Protein AF-A0A7C6X2U8-F1 (afdb_monomer_lite)

Secondary structure (DSSP, 8-state):
-PPPEEEEEEE---HHHHHHHHHHHHHHHHS-SSEEEEEEE---TTTSS-HHHHHHHHHTT---SEE---HHHHHHHHHTT-SPPGGGT-SS-HHHHHHHH-S-TTHHHHHHHHHHS----S---TTHHHHHHHHHHHHHHHHTTSS-HHHHHHHHHTT--

Radius of gyration: 19.79 Å; chains: 1; bounding box: 42×37×52 Å

Structure (mmCIF, N/CA/C/O backbone):
data_AF-A0A7C6X2U8-F1
#
_entry.id   AF-A0A7C6X2U8-F1
#
loop_
_atom_site.group_PDB
_atom_site.id
_atom_site.type_symbol
_atom_site.label_atom_id
_atom_site.label_alt_id
_atom_site.label_comp_id
_atom_site.label_asym_id
_atom_site.label_entity_id
_atom_site.label_seq_id
_atom_site.pdbx_PDB_ins_code
_atom_site.Cartn_x
_atom_site.Cartn_y
_atom_site.Cartn_z
_atom_site.occupancy
_atom_site.B_iso_or_equiv
_atom_site.auth_seq_id
_atom_site.auth_comp_id
_atom_site.auth_asym_id
_atom_site.auth_atom_id
_atom_site.pdbx_PDB_model_num
ATOM 1 N N . MET A 1 1 ? -21.538 11.804 20.986 1.00 53.94 1 MET A N 1
ATOM 2 C CA . MET A 1 1 ? -20.935 11.379 19.705 1.00 53.94 1 MET A CA 1
ATOM 3 C C . MET A 1 1 ? -19.602 10.723 20.036 1.00 53.94 1 MET A C 1
ATOM 5 O O . MET A 1 1 ? -18.800 11.376 20.690 1.00 53.94 1 MET A O 1
ATOM 9 N N . MET A 1 2 ? -19.402 9.434 19.739 1.00 64.50 2 MET A N 1
ATOM 10 C CA . MET A 1 2 ? -18.097 8.790 19.970 1.00 64.50 2 MET A CA 1
ATOM 11 C C . MET A 1 2 ? -17.115 9.215 18.873 1.00 64.50 2 MET A C 1
ATOM 13 O O . MET A 1 2 ? -17.522 9.374 17.725 1.00 64.50 2 MET A O 1
ATOM 17 N N . ALA A 1 3 ? -15.845 9.418 19.225 1.00 81.06 3 ALA A N 1
ATOM 18 C CA . ALA A 1 3 ? -14.799 9.727 18.254 1.00 81.06 3 ALA A CA 1
ATOM 19 C C . ALA A 1 3 ? -14.592 8.546 17.285 1.00 81.06 3 ALA A C 1
ATOM 21 O O . ALA A 1 3 ? -14.614 7.385 17.708 1.00 81.06 3 ALA A O 1
ATOM 22 N N . ARG A 1 4 ? -14.397 8.842 15.992 1.00 87.94 4 ARG A N 1
ATOM 23 C CA . ARG A 1 4 ? -14.077 7.832 14.969 1.00 87.94 4 ARG A CA 1
ATOM 24 C C . ARG A 1 4 ? -12.712 7.205 15.272 1.00 87.94 4 ARG A C 1
ATOM 26 O O . ARG A 1 4 ? -11.797 7.903 15.701 1.00 87.94 4 ARG A O 1
ATOM 33 N N . ARG A 1 5 ? -12.558 5.898 15.035 1.00 91.81 5 ARG A N 1
ATOM 34 C CA . ARG A 1 5 ? -11.252 5.223 15.139 1.00 91.81 5 ARG A CA 1
ATOM 35 C C . ARG A 1 5 ? -10.436 5.487 13.879 1.00 91.81 5 ARG A C 1
ATOM 37 O O . ARG A 1 5 ? -10.914 5.196 12.786 1.00 91.81 5 ARG A O 1
ATOM 44 N N . VAL A 1 6 ? -9.231 6.020 14.038 1.00 95.00 6 VAL A N 1
ATOM 45 C CA . VAL A 1 6 ? -8.336 6.312 12.912 1.00 95.00 6 VAL A CA 1
ATOM 46 C C . VAL A 1 6 ? -7.686 5.023 12.410 1.00 95.00 6 VAL A C 1
ATOM 48 O O . VAL A 1 6 ? -7.305 4.175 13.214 1.00 95.00 6 VAL A O 1
ATOM 51 N N . VAL A 1 7 ? -7.590 4.882 11.089 1.00 93.00 7 VAL A N 1
ATOM 52 C CA . VAL A 1 7 ? -6.882 3.808 10.385 1.00 93.00 7 VAL A CA 1
ATOM 53 C C . VAL A 1 7 ? -5.903 4.462 9.416 1.00 93.00 7 VAL A C 1
ATOM 55 O O . VAL A 1 7 ? -6.326 5.134 8.476 1.00 93.00 7 VAL A O 1
ATOM 58 N N . ARG A 1 8 ? -4.601 4.272 9.631 1.00 96.75 8 ARG A N 1
ATOM 59 C CA . ARG A 1 8 ? -3.548 4.783 8.748 1.00 96.75 8 ARG A CA 1
ATOM 60 C C . ARG A 1 8 ? -3.334 3.819 7.594 1.00 96.75 8 ARG A C 1
ATOM 62 O O . ARG A 1 8 ? -2.943 2.670 7.804 1.00 96.75 8 ARG A O 1
ATOM 69 N N . TYR A 1 9 ? -3.577 4.302 6.383 1.00 95.00 9 TYR A N 1
ATOM 70 C CA . TYR A 1 9 ? -3.428 3.539 5.154 1.00 95.00 9 TYR A CA 1
ATOM 71 C C . TYR A 1 9 ? -2.286 4.096 4.304 1.00 95.00 9 TYR A C 1
ATOM 73 O O . TYR A 1 9 ? -2.341 5.237 3.855 1.00 95.00 9 TYR A O 1
ATOM 81 N N . TRP A 1 10 ? -1.256 3.289 4.069 1.00 95.56 10 TRP A N 1
ATOM 82 C CA . TRP A 1 10 ? -0.148 3.619 3.177 1.00 95.56 10 TRP A CA 1
ATOM 83 C C . TRP A 1 10 ? -0.392 3.048 1.783 1.00 95.56 10 TRP A C 1
ATOM 85 O O . TRP A 1 10 ? -0.455 1.836 1.600 1.00 95.56 10 TRP A O 1
ATOM 95 N N . GLU A 1 11 ? -0.523 3.932 0.800 1.00 91.88 11 GLU A N 1
ATOM 96 C CA . GLU A 1 11 ? -0.828 3.615 -0.594 1.00 91.88 11 GLU A CA 1
ATOM 97 C C . GLU A 1 11 ? 0.394 3.872 -1.485 1.00 91.88 11 GLU A C 1
ATOM 99 O O . GLU A 1 11 ? 1.021 4.926 -1.400 1.00 91.88 11 GLU A O 1
ATOM 104 N N . LYS A 1 12 ? 0.721 2.926 -2.369 1.00 87.88 12 LYS A N 1
ATOM 105 C CA . LYS A 1 12 ? 1.823 3.052 -3.330 1.00 87.88 12 LYS A CA 1
ATOM 106 C C . LYS A 1 12 ? 1.483 3.967 -4.508 1.00 87.88 12 LYS A C 1
ATOM 108 O O . LYS A 1 12 ? 2.360 4.628 -5.060 1.00 87.88 12 LYS A O 1
ATOM 113 N N . TRP A 1 13 ? 0.209 4.025 -4.896 1.00 81.81 13 TRP A N 1
ATOM 114 C CA . TRP A 1 13 ? -0.223 4.751 -6.083 1.00 81.81 13 TRP A CA 1
ATOM 115 C C . TRP A 1 13 ? -0.257 6.274 -5.882 1.00 81.81 13 TRP A C 1
ATOM 117 O O . TRP A 1 13 ? -0.998 6.812 -5.054 1.00 81.81 13 TRP A O 1
ATOM 127 N N . GLY A 1 14 ? 0.506 6.983 -6.716 1.00 83.56 14 GLY A N 1
ATOM 128 C CA . GLY A 1 14 ? 0.432 8.434 -6.899 1.00 83.56 14 GLY A CA 1
ATOM 129 C C . GLY A 1 14 ? -0.446 8.840 -8.088 1.00 83.56 14 GLY A C 1
ATOM 130 O O . GLY A 1 14 ? -1.209 8.042 -8.621 1.00 83.56 14 GLY A O 1
ATOM 131 N N . GLY A 1 15 ? -0.350 10.098 -8.527 1.00 82.50 15 GLY A N 1
ATOM 132 C CA . GLY A 1 15 ? -0.925 10.516 -9.813 1.00 82.50 15 GLY A CA 1
ATOM 133 C C . GLY A 1 15 ? -2.446 10.334 -9.937 1.00 82.50 15 GLY A C 1
ATOM 134 O O . GLY A 1 15 ? -3.211 10.805 -9.088 1.00 82.50 15 GLY A O 1
ATOM 135 N N . GLN A 1 16 ? -2.891 9.731 -11.043 1.00 79.94 16 GLN A N 1
ATOM 136 C CA . GLN A 1 16 ? -4.310 9.511 -11.344 1.00 79.94 16 GLN A CA 1
ATOM 137 C C . GLN A 1 16 ? -4.899 8.383 -10.496 1.00 79.94 16 GLN A C 1
ATOM 139 O O . GLN A 1 16 ? -5.988 8.534 -9.943 1.00 79.94 16 GLN A O 1
ATOM 144 N N . GLU A 1 17 ? -4.150 7.304 -10.335 1.00 81.81 17 GLU A N 1
ATOM 145 C CA . GLU A 1 17 ? -4.484 6.124 -9.548 1.00 81.81 17 GLU A CA 1
ATOM 146 C C . GLU A 1 17 ? -4.635 6.506 -8.072 1.00 81.81 17 GLU A C 1
ATOM 148 O O . GLU A 1 17 ? -5.652 6.214 -7.447 1.00 81.81 17 GLU A O 1
ATOM 153 N N . GLY A 1 18 ? -3.704 7.300 -7.539 1.00 86.75 18 GLY A N 1
ATOM 154 C CA . GLY A 1 18 ? -3.790 7.843 -6.185 1.00 86.75 18 GLY A CA 1
ATOM 155 C C . GLY A 1 18 ? -4.999 8.764 -5.975 1.00 86.75 18 GLY A C 1
ATOM 156 O O . GLY A 1 18 ? -5.567 8.801 -4.883 1.00 86.75 18 GLY A O 1
ATOM 157 N N . ARG A 1 19 ? -5.451 9.500 -7.007 1.00 86.94 19 ARG A N 1
ATOM 158 C CA . ARG A 1 19 ? -6.718 10.259 -6.933 1.00 86.94 19 ARG A CA 1
ATOM 159 C C . ARG A 1 19 ? -7.928 9.328 -6.885 1.00 86.94 19 ARG A C 1
ATOM 161 O O . ARG A 1 19 ? -8.838 9.594 -6.104 1.00 86.94 19 ARG A O 1
ATOM 168 N N . ALA A 1 20 ? -7.930 8.255 -7.674 1.00 88.56 20 ALA A N 1
ATOM 169 C CA . ALA A 1 20 ? -8.991 7.253 -7.634 1.00 88.56 20 ALA A CA 1
ATOM 170 C C . ALA A 1 20 ? -9.064 6.572 -6.255 1.00 88.56 20 ALA A C 1
ATOM 172 O O . ALA A 1 20 ? -10.144 6.498 -5.668 1.00 88.56 20 ALA A O 1
ATOM 173 N N . MET A 1 21 ? -7.917 6.188 -5.685 1.00 89.94 21 MET A N 1
ATOM 174 C CA . MET A 1 21 ? -7.838 5.609 -4.340 1.00 89.94 21 MET A CA 1
ATOM 175 C C . MET A 1 21 ? -8.339 6.567 -3.256 1.00 89.94 21 MET A C 1
ATOM 177 O O . MET A 1 21 ? -9.125 6.162 -2.400 1.00 89.94 21 MET A O 1
ATOM 181 N N . ARG A 1 22 ? -7.997 7.862 -3.329 1.00 93.31 22 ARG A N 1
ATOM 182 C CA . ARG A 1 22 ? -8.581 8.874 -2.427 1.00 93.31 22 ARG A CA 1
ATOM 183 C C . ARG A 1 22 ? -10.101 8.966 -2.547 1.00 93.31 22 ARG A C 1
ATOM 185 O O . ARG A 1 22 ? -10.768 9.134 -1.532 1.00 93.31 22 ARG A O 1
ATOM 192 N N . GLY A 1 23 ? -10.650 8.829 -3.754 1.00 87.75 23 GLY A N 1
ATOM 193 C CA . GLY A 1 23 ? -12.098 8.774 -3.967 1.00 87.75 23 GLY A CA 1
ATOM 194 C C . GLY A 1 23 ? -12.751 7.597 -3.235 1.00 87.75 23 GLY A C 1
ATOM 195 O O . GLY A 1 23 ? -13.761 7.779 -2.558 1.00 87.75 23 GLY A O 1
ATOM 196 N N . ILE A 1 24 ? -12.134 6.413 -3.296 1.00 90.75 24 ILE A N 1
ATOM 197 C CA . ILE A 1 24 ? -12.590 5.216 -2.568 1.00 90.75 24 ILE A CA 1
ATOM 198 C C . ILE A 1 24 ? -12.535 5.446 -1.051 1.00 90.75 24 ILE A C 1
ATOM 200 O O . ILE A 1 24 ? -13.502 5.154 -0.347 1.00 90.75 24 ILE A O 1
ATOM 204 N N . VAL A 1 25 ? -11.432 6.010 -0.550 1.00 91.94 25 VAL A N 1
ATOM 205 C CA . VAL A 1 25 ? -11.261 6.339 0.875 1.00 91.94 25 VAL A CA 1
ATOM 206 C C . VAL A 1 25 ? -12.316 7.344 1.348 1.00 91.94 25 VAL A C 1
ATOM 208 O O . VAL A 1 25 ? -12.909 7.140 2.408 1.00 91.94 25 VAL A O 1
ATOM 211 N N . SER A 1 26 ? -12.607 8.385 0.558 1.00 89.88 26 SER A N 1
ATOM 212 C CA . SER A 1 26 ? -13.660 9.363 0.877 1.00 89.88 26 SER A CA 1
ATOM 213 C C . SER A 1 26 ? -15.025 8.689 0.971 1.00 89.88 26 SER A C 1
ATOM 215 O O . SER A 1 26 ? -15.697 8.809 1.992 1.00 89.88 26 SER A O 1
ATOM 217 N N . ALA A 1 27 ? -15.390 7.887 -0.034 1.00 83.50 27 ALA A N 1
ATOM 218 C CA . ALA A 1 27 ? -16.663 7.172 -0.050 1.00 83.50 27 ALA A CA 1
ATOM 219 C C . ALA A 1 27 ? -16.814 6.227 1.157 1.00 83.50 27 ALA A C 1
ATOM 221 O O . ALA A 1 27 ? -17.875 6.174 1.779 1.00 83.50 27 ALA A O 1
ATOM 222 N N . PHE A 1 28 ? -15.748 5.518 1.548 1.00 87.31 28 PHE A N 1
ATOM 223 C CA . PHE A 1 28 ? -15.756 4.689 2.756 1.00 87.31 28 PHE A CA 1
ATOM 224 C C . PHE A 1 28 ? -15.951 5.529 4.028 1.00 87.31 28 PHE A C 1
ATOM 226 O O . PHE A 1 28 ? -16.780 5.187 4.874 1.00 87.31 28 PHE A O 1
ATOM 233 N N . ASN A 1 29 ? -15.224 6.639 4.163 1.00 89.38 29 ASN A N 1
ATOM 234 C CA . ASN A 1 29 ? -15.321 7.545 5.311 1.00 89.38 29 ASN A CA 1
ATOM 235 C C . ASN A 1 29 ? -16.687 8.242 5.422 1.00 89.38 29 ASN A C 1
ATOM 237 O O . ASN A 1 29 ? -17.105 8.576 6.530 1.00 89.38 29 ASN A O 1
ATOM 241 N N . GLU A 1 30 ? -17.368 8.472 4.300 1.00 87.75 30 GLU A N 1
ATOM 242 C CA . GLU A 1 30 ? -18.716 9.049 4.232 1.00 87.75 30 GLU A CA 1
ATOM 243 C C . GLU A 1 30 ? -19.813 8.006 4.489 1.00 87.75 30 GLU A C 1
ATOM 245 O O . GLU A 1 30 ? -20.865 8.336 5.030 1.00 87.75 30 GLU A O 1
ATOM 250 N N . SER A 1 31 ? -19.570 6.735 4.155 1.00 85.00 31 SER A N 1
ATOM 251 C CA . SER A 1 31 ? -20.565 5.663 4.302 1.00 85.00 31 SER A CA 1
ATOM 252 C C . SER A 1 31 ? -20.862 5.251 5.752 1.00 85.00 31 SER A C 1
ATOM 254 O O . SER A 1 31 ? -21.805 4.494 5.993 1.00 85.00 31 SER A O 1
ATOM 256 N N . GLN A 1 32 ? -20.046 5.688 6.719 1.00 87.81 32 GLN A N 1
ATOM 257 C CA . GLN A 1 32 ? -20.120 5.244 8.113 1.00 87.81 32 GLN A CA 1
ATOM 258 C C . GLN A 1 32 ? -19.451 6.222 9.101 1.00 87.81 32 GLN A C 1
ATOM 260 O O . GLN A 1 32 ? -18.634 7.053 8.723 1.00 87.81 32 GLN A O 1
ATOM 265 N N . ASP A 1 33 ? -19.749 6.065 10.398 1.00 86.81 33 ASP A N 1
ATOM 266 C CA . ASP A 1 33 ? -19.256 6.932 11.490 1.00 86.81 33 ASP A CA 1
ATOM 267 C C . ASP A 1 33 ? -18.365 6.217 12.526 1.00 86.81 33 ASP A C 1
ATOM 269 O O . ASP A 1 33 ? -18.148 6.701 13.637 1.00 86.81 33 ASP A O 1
ATOM 273 N N . ARG A 1 34 ? -17.861 5.026 12.207 1.00 85.69 34 ARG A N 1
ATOM 274 C CA . ARG A 1 34 ? -17.045 4.189 13.103 1.00 85.69 34 ARG A CA 1
ATOM 275 C C . ARG A 1 34 ? -15.544 4.385 12.905 1.00 85.69 34 ARG A C 1
ATOM 277 O O . ARG A 1 34 ? -14.799 4.352 13.885 1.00 85.69 34 ARG A O 1
ATOM 284 N N . PHE A 1 35 ? -15.113 4.563 11.663 1.00 88.44 35 PHE A N 1
ATOM 285 C CA . PHE A 1 35 ? -13.718 4.618 11.248 1.00 88.44 35 PHE A CA 1
ATOM 286 C C . PHE A 1 35 ? -13.436 5.879 10.431 1.00 88.44 35 PHE A C 1
ATOM 288 O O . PHE A 1 35 ? -14.307 6.382 9.720 1.00 88.44 35 PHE A O 1
ATOM 295 N N . LEU A 1 36 ? -12.208 6.374 10.537 1.00 93.44 36 LEU A N 1
ATOM 296 C CA . LEU A 1 36 ? -11.647 7.410 9.683 1.00 93.44 36 LEU A CA 1
ATOM 297 C C . LEU A 1 36 ? -10.362 6.858 9.071 1.00 93.44 36 LEU A C 1
ATOM 299 O O . LEU A 1 36 ? -9.388 6.637 9.782 1.00 93.44 36 LEU A O 1
ATOM 303 N N . VAL A 1 37 ? -10.373 6.609 7.768 1.00 94.25 37 VAL A N 1
ATOM 304 C CA . VAL A 1 37 ? -9.190 6.171 7.031 1.00 94.25 37 VAL A CA 1
ATOM 305 C C . VAL A 1 37 ? -8.402 7.398 6.596 1.00 94.25 37 VAL A C 1
ATOM 307 O O . VAL A 1 37 ? -8.908 8.224 5.832 1.00 94.25 37 VAL A O 1
ATOM 310 N N . GLU A 1 38 ? -7.169 7.496 7.075 1.00 96.94 38 GLU A N 1
ATOM 311 C CA . GLU A 1 38 ? -6.193 8.506 6.681 1.00 96.94 38 GLU A CA 1
ATOM 312 C C . GLU A 1 38 ? -5.211 7.866 5.704 1.00 96.94 38 GLU A C 1
ATOM 314 O O . GLU A 1 38 ? -4.388 7.030 6.082 1.00 96.94 38 GLU A O 1
ATOM 319 N N . MET A 1 39 ? -5.346 8.223 4.427 1.00 94.88 39 MET A N 1
ATOM 320 C CA . MET A 1 39 ? -4.496 7.698 3.366 1.00 94.88 39 MET A CA 1
ATOM 321 C C . MET A 1 39 ? -3.263 8.579 3.175 1.00 94.88 39 MET A C 1
ATOM 323 O O . MET A 1 39 ? -3.382 9.782 2.945 1.00 94.88 39 MET A O 1
ATOM 327 N N . GLU A 1 40 ? -2.092 7.957 3.174 1.00 94.50 40 GLU A N 1
ATOM 328 C CA . GLU A 1 40 ? -0.816 8.571 2.839 1.00 94.50 40 GLU A CA 1
ATOM 329 C C . GLU A 1 40 ? -0.217 7.880 1.612 1.00 94.50 40 GLU A C 1
ATOM 331 O O . GLU A 1 40 ? -0.232 6.654 1.516 1.00 94.50 40 GLU A O 1
ATOM 336 N N . GLN A 1 41 ? 0.334 8.656 0.678 1.00 92.12 41 GLN A N 1
ATOM 337 C CA . GLN A 1 41 ? 1.137 8.078 -0.394 1.00 92.12 41 GLN A CA 1
ATOM 338 C C . GLN A 1 41 ? 2.513 7.678 0.164 1.00 92.12 41 GLN A C 1
ATOM 340 O O . GLN A 1 41 ? 3.274 8.527 0.624 1.00 92.12 41 GLN A O 1
ATOM 345 N N . ALA A 1 42 ? 2.834 6.391 0.105 1.00 90.31 42 ALA A N 1
ATOM 346 C CA . ALA A 1 42 ? 4.040 5.788 0.662 1.00 90.31 42 ALA A CA 1
ATOM 347 C C . ALA A 1 42 ? 4.810 5.006 -0.411 1.00 90.31 42 ALA A C 1
ATOM 349 O O . ALA A 1 42 ? 5.134 3.833 -0.244 1.00 90.31 42 ALA A O 1
ATOM 350 N N . GLY A 1 43 ? 5.069 5.658 -1.540 1.00 84.00 43 GLY A N 1
ATOM 351 C CA . GLY A 1 43 ? 5.842 5.094 -2.634 1.00 84.00 43 GLY A CA 1
ATOM 352 C C . GLY A 1 43 ? 5.568 5.781 -3.964 1.00 84.00 43 GLY A C 1
ATOM 353 O O . GLY A 1 43 ? 4.820 6.761 -4.069 1.00 84.00 43 GLY A O 1
ATOM 354 N N . ASP A 1 44 ? 6.201 5.224 -4.979 1.00 73.00 44 ASP A N 1
ATOM 355 C CA . ASP A 1 44 ? 6.011 5.502 -6.393 1.00 73.00 44 ASP A CA 1
ATOM 356 C C . ASP A 1 44 ? 6.145 4.196 -7.184 1.00 73.00 44 ASP A C 1
ATOM 358 O O . ASP A 1 44 ? 6.297 3.125 -6.606 1.00 73.00 44 ASP A O 1
ATOM 362 N N . TRP A 1 45 ? 6.103 4.255 -8.510 1.00 63.25 45 TRP A N 1
ATOM 363 C CA . TRP A 1 45 ? 6.287 3.075 -9.361 1.00 63.25 45 TRP A CA 1
ATOM 364 C C . TRP A 1 45 ? 7.602 2.312 -9.109 1.00 63.25 45 TRP A C 1
ATOM 366 O O . TRP A 1 45 ? 7.644 1.093 -9.234 1.00 63.25 45 TRP A O 1
ATOM 376 N N . SER A 1 46 ? 8.684 3.015 -8.772 1.00 62.53 46 SER A N 1
ATOM 377 C CA . SER A 1 46 ? 10.007 2.403 -8.614 1.00 62.53 46 SER A CA 1
ATOM 378 C C . SER A 1 46 ? 10.181 1.696 -7.268 1.00 62.53 46 SER A C 1
ATOM 380 O O . SER A 1 46 ? 10.937 0.731 -7.174 1.00 62.53 46 SER A O 1
ATOM 382 N N . SER A 1 47 ? 9.463 2.165 -6.245 1.00 66.56 47 SER A N 1
ATOM 383 C CA . SER A 1 47 ? 9.543 1.680 -4.863 1.00 66.56 47 SER A CA 1
ATOM 384 C C . SER A 1 47 ? 8.373 0.774 -4.467 1.00 66.56 47 SER A C 1
ATOM 386 O O . SER A 1 47 ? 8.589 -0.181 -3.738 1.00 66.56 47 SER A O 1
ATOM 388 N N . SER A 1 48 ? 7.170 1.087 -4.956 1.00 74.44 48 SER A N 1
ATOM 389 C CA . SER A 1 48 ? 5.842 0.494 -4.724 1.00 74.44 48 SER A CA 1
ATOM 390 C C . SER A 1 48 ? 5.733 -0.686 -3.748 1.00 74.44 48 SER A C 1
ATOM 392 O O . SER A 1 48 ? 5.906 -1.831 -4.159 1.00 74.44 48 SER A O 1
ATOM 394 N N . PRO A 1 49 ? 5.285 -0.441 -2.497 1.00 81.44 49 PRO A N 1
ATOM 395 C CA . PRO A 1 49 ? 5.468 0.785 -1.716 1.00 81.44 49 PRO A CA 1
ATOM 396 C C . PRO A 1 49 ? 6.911 0.879 -1.200 1.00 81.44 49 PRO A C 1
ATOM 398 O O . PRO A 1 49 ? 7.633 -0.108 -1.203 1.00 81.44 49 PRO A O 1
ATOM 401 N N . ASP A 1 50 ? 7.322 2.042 -0.690 1.00 89.19 50 ASP A N 1
ATOM 402 C CA . ASP A 1 50 ? 8.649 2.260 -0.092 1.00 89.19 50 ASP A CA 1
ATOM 403 C C . ASP A 1 50 ? 8.907 1.296 1.089 1.00 89.19 50 ASP A C 1
ATOM 405 O O . ASP A 1 50 ? 8.581 1.572 2.249 1.00 89.19 50 ASP A O 1
ATOM 409 N N . LEU A 1 51 ? 9.471 0.123 0.773 1.00 88.94 51 LEU A N 1
ATOM 410 C CA . LEU A 1 51 ? 9.755 -0.944 1.730 1.00 88.94 51 LEU A CA 1
ATOM 411 C C . LEU A 1 51 ? 10.771 -0.516 2.794 1.00 88.94 51 LEU A C 1
ATOM 413 O O . LEU A 1 51 ? 10.505 -0.777 3.969 1.00 88.94 51 LEU A O 1
ATOM 417 N N . PRO A 1 52 ? 11.889 0.169 2.464 1.00 90.25 52 PRO A N 1
ATOM 418 C CA . PRO A 1 52 ? 12.785 0.712 3.482 1.00 90.25 52 PRO A CA 1
ATOM 419 C C . PRO A 1 52 ? 12.056 1.592 4.501 1.00 90.25 52 PRO A C 1
ATOM 421 O O . PRO A 1 52 ? 12.256 1.439 5.710 1.00 90.25 52 PRO A O 1
ATOM 424 N N . ARG A 1 53 ? 11.161 2.471 4.035 1.00 92.06 53 ARG A N 1
ATOM 425 C CA . ARG A 1 53 ? 10.345 3.313 4.913 1.00 92.06 53 ARG A CA 1
ATOM 426 C C . ARG A 1 53 ? 9.394 2.486 5.780 1.00 92.06 53 ARG A C 1
ATOM 428 O O . ARG A 1 53 ? 9.283 2.756 6.978 1.00 92.06 53 ARG A O 1
ATOM 435 N N . PHE A 1 54 ? 8.721 1.489 5.207 1.00 92.44 54 PHE A N 1
ATOM 436 C CA . PHE A 1 54 ? 7.834 0.590 5.950 1.00 92.44 54 PHE A CA 1
ATOM 437 C C . PHE A 1 54 ? 8.578 -0.190 7.038 1.00 92.44 54 PHE A C 1
ATOM 439 O O . PHE A 1 54 ? 8.165 -0.163 8.196 1.00 92.44 54 PHE A O 1
ATOM 446 N N . LEU A 1 55 ? 9.705 -0.818 6.708 1.00 89.88 55 LEU A N 1
ATOM 447 C CA . LEU A 1 55 ? 10.498 -1.608 7.652 1.00 89.88 55 LEU A CA 1
ATOM 448 C C . LEU A 1 55 ? 11.085 -0.745 8.781 1.00 89.88 55 LEU A C 1
ATOM 450 O O . LEU A 1 55 ? 11.126 -1.176 9.939 1.00 89.88 55 LEU A O 1
ATOM 454 N N . ALA A 1 56 ? 11.475 0.498 8.487 1.00 90.62 56 ALA A N 1
ATOM 455 C CA . ALA A 1 56 ? 11.890 1.458 9.508 1.00 90.62 56 ALA A CA 1
ATOM 456 C C . ALA A 1 56 ? 10.727 1.846 10.443 1.00 90.62 56 ALA A C 1
ATOM 458 O O . ALA A 1 56 ? 10.894 1.901 11.667 1.00 90.62 56 ALA A O 1
ATOM 459 N N . ALA A 1 57 ? 9.531 2.074 9.892 1.00 90.50 57 ALA A N 1
ATOM 460 C CA . ALA A 1 57 ? 8.328 2.362 10.674 1.00 90.50 57 ALA A CA 1
ATOM 461 C C . ALA A 1 57 ? 7.916 1.166 11.552 1.00 90.50 57 ALA A C 1
ATOM 463 O O . ALA A 1 57 ? 7.614 1.343 12.732 1.00 90.50 57 ALA A O 1
ATOM 464 N N . GLN A 1 58 ? 7.994 -0.054 11.017 1.00 88.69 58 GLN A N 1
ATOM 465 C CA . GLN A 1 58 ? 7.774 -1.298 11.754 1.00 88.69 58 GLN A CA 1
ATOM 466 C C . GLN A 1 58 ? 8.756 -1.434 12.926 1.00 88.69 58 GLN A C 1
ATOM 468 O O . GLN A 1 58 ? 8.340 -1.643 14.065 1.00 88.69 58 GLN A O 1
ATOM 473 N N . SER A 1 59 ? 10.054 -1.245 12.670 1.00 87.00 59 SER A N 1
ATOM 474 C CA . SER A 1 59 ? 11.113 -1.390 13.682 1.00 87.00 59 SER A CA 1
ATOM 475 C C . SER A 1 59 ? 11.039 -0.335 14.788 1.00 87.00 59 SER A C 1
ATOM 477 O O . SER A 1 59 ? 11.420 -0.597 15.926 1.00 87.00 59 SER A O 1
ATOM 479 N N . SER A 1 60 ? 10.529 0.858 14.471 1.00 91.06 60 SER A N 1
ATOM 480 C CA . SER A 1 60 ? 10.305 1.936 15.443 1.00 91.06 60 SER A CA 1
ATOM 481 C C . SER A 1 60 ? 8.966 1.830 16.184 1.00 91.06 60 SER A C 1
ATOM 483 O O . SER A 1 60 ? 8.660 2.683 17.016 1.00 91.06 60 SER A O 1
ATOM 485 N N . GLY A 1 61 ? 8.170 0.788 15.912 1.00 89.25 61 GLY A N 1
ATOM 486 C CA . GLY A 1 61 ? 6.877 0.565 16.560 1.00 89.25 61 GLY A CA 1
ATOM 487 C C . GLY A 1 61 ? 5.773 1.515 16.092 1.00 89.25 61 GLY A C 1
ATOM 488 O O . GLY A 1 61 ? 4.774 1.674 16.791 1.00 89.25 61 GLY A O 1
ATOM 489 N N . ASN A 1 62 ? 5.934 2.146 14.925 1.00 92.25 62 ASN A N 1
ATOM 490 C CA . ASN A 1 62 ? 4.952 3.056 14.337 1.00 92.25 62 ASN A CA 1
ATOM 491 C C . ASN A 1 62 ? 4.582 2.724 12.865 1.00 92.25 62 ASN A C 1
ATOM 493 O O . ASN A 1 62 ? 4.515 3.644 12.042 1.00 92.25 62 ASN A O 1
ATOM 497 N N . PRO A 1 63 ? 4.330 1.451 12.491 1.00 92.88 63 PRO A N 1
ATOM 498 C CA . PRO A 1 63 ? 3.922 1.085 11.127 1.00 92.88 63 PRO A CA 1
ATOM 499 C C . PRO A 1 63 ? 2.510 1.590 10.796 1.00 92.88 63 PRO A C 1
ATOM 501 O O . PRO A 1 63 ? 1.751 1.853 11.728 1.00 92.88 63 PRO A O 1
ATOM 504 N N . PRO A 1 64 ? 2.111 1.704 9.515 1.00 94.69 64 PRO A N 1
ATOM 505 C CA . PRO A 1 64 ? 0.707 1.922 9.158 1.00 94.69 64 PRO A CA 1
ATOM 506 C C . PRO A 1 64 ? -0.177 0.738 9.589 1.00 94.69 64 PRO A C 1
ATOM 508 O O . PRO A 1 64 ? 0.313 -0.369 9.799 1.00 94.69 64 PRO A O 1
ATOM 511 N N . ASP A 1 65 ? -1.491 0.957 9.679 1.00 93.25 65 ASP A N 1
ATOM 512 C CA . ASP A 1 65 ? -2.456 -0.112 9.975 1.00 93.25 65 ASP A CA 1
ATOM 513 C C . ASP A 1 65 ? -2.731 -0.983 8.736 1.00 93.25 65 ASP A C 1
ATOM 515 O O . ASP A 1 65 ? -2.986 -2.182 8.848 1.00 93.25 65 ASP A O 1
ATOM 519 N N . VAL A 1 66 ? -2.680 -0.375 7.546 1.00 91.94 66 VAL A N 1
ATOM 520 C CA . VAL A 1 66 ? -2.847 -1.034 6.244 1.00 91.94 66 VAL A CA 1
ATOM 521 C C . VAL A 1 66 ? -1.782 -0.511 5.281 1.00 91.94 66 VAL A C 1
ATOM 523 O O . VAL A 1 66 ? -1.522 0.691 5.244 1.00 91.94 66 VAL A O 1
ATOM 526 N N . ILE A 1 67 ? -1.192 -1.391 4.470 1.00 91.62 67 ILE A N 1
ATOM 527 C CA . ILE A 1 67 ? -0.207 -1.031 3.442 1.00 91.62 67 ILE A CA 1
ATOM 528 C C . ILE A 1 67 ? -0.547 -1.684 2.094 1.00 91.62 67 ILE A C 1
ATOM 530 O O . ILE A 1 67 ? -0.892 -2.863 2.029 1.00 91.62 67 ILE A O 1
ATOM 534 N N . GLY A 1 68 ? -0.463 -0.904 1.015 1.00 88.75 68 GLY A N 1
ATOM 535 C CA . GLY A 1 68 ? -0.693 -1.339 -0.362 1.00 88.75 68 GLY A CA 1
ATOM 536 C C . GLY A 1 68 ? 0.545 -1.986 -0.983 1.00 88.75 68 GLY A C 1
ATOM 537 O O . GLY A 1 68 ? 1.306 -1.318 -1.678 1.00 88.75 68 GLY A O 1
ATOM 538 N N . LEU A 1 69 ? 0.724 -3.290 -0.766 1.00 87.12 69 LEU A N 1
ATOM 539 C CA . LEU A 1 69 ? 1.860 -4.079 -1.268 1.00 87.12 69 LEU A CA 1
ATOM 540 C C . LEU A 1 69 ? 1.681 -4.553 -2.716 1.00 87.12 69 LEU A C 1
ATOM 542 O O . LEU A 1 69 ? 0.570 -4.565 -3.252 1.00 87.12 69 LEU A O 1
ATOM 546 N N . GLU A 1 70 ? 2.778 -4.941 -3.358 1.00 84.00 70 GLU A N 1
ATOM 547 C CA . GLU A 1 70 ? 2.781 -5.781 -4.558 1.00 84.00 70 GLU A CA 1
ATOM 548 C C . GLU A 1 70 ? 2.887 -7.267 -4.201 1.00 84.00 70 GLU A C 1
ATOM 550 O O . GLU A 1 70 ? 3.488 -7.635 -3.192 1.00 84.00 70 GLU A O 1
ATOM 555 N N . ASP A 1 71 ? 2.333 -8.131 -5.055 1.00 80.06 71 ASP A N 1
ATOM 556 C CA . ASP A 1 71 ? 2.216 -9.574 -4.806 1.00 80.06 71 ASP A CA 1
ATOM 557 C C . ASP A 1 71 ? 3.555 -10.229 -4.438 1.00 80.06 71 ASP A C 1
ATOM 559 O O . ASP A 1 71 ? 3.619 -11.057 -3.529 1.00 80.06 71 ASP A O 1
ATOM 563 N N . HIS A 1 72 ? 4.641 -9.824 -5.103 1.00 79.81 72 HIS A N 1
ATOM 564 C CA . HIS A 1 72 ? 5.972 -10.381 -4.873 1.00 79.81 72 HIS A CA 1
ATOM 565 C C . HIS A 1 72 ? 6.541 -10.031 -3.484 1.00 79.81 72 HIS A C 1
ATOM 567 O O . HIS A 1 72 ? 7.329 -10.795 -2.940 1.00 79.81 72 HIS A O 1
ATOM 573 N N . GLN A 1 73 ? 6.105 -8.923 -2.879 1.00 84.06 73 GLN A N 1
ATOM 574 C CA . GLN A 1 73 ? 6.574 -8.462 -1.566 1.00 84.06 73 GLN A CA 1
ATOM 575 C C . GLN A 1 73 ? 5.856 -9.168 -0.417 1.00 84.06 73 GLN A C 1
ATOM 577 O O . GLN A 1 73 ? 6.389 -9.277 0.687 1.00 84.06 73 GLN A O 1
ATOM 582 N N . VAL A 1 74 ? 4.633 -9.649 -0.661 1.00 85.12 74 VAL A N 1
ATOM 583 C CA . VAL A 1 74 ? 3.807 -10.293 0.367 1.00 85.12 74 VAL A CA 1
ATOM 584 C C . VAL A 1 74 ? 4.508 -11.522 0.940 1.00 85.12 74 VAL A C 1
ATOM 586 O O . VAL A 1 74 ? 4.449 -11.740 2.146 1.00 85.12 74 VAL A O 1
ATOM 589 N N . VAL A 1 75 ? 5.180 -12.313 0.098 1.00 80.38 75 VAL A N 1
ATOM 590 C CA . VAL A 1 75 ? 5.849 -13.553 0.521 1.00 80.38 75 VAL A CA 1
ATOM 591 C C . VAL A 1 75 ? 6.995 -13.261 1.488 1.00 80.38 75 VAL A C 1
ATOM 593 O O . VAL A 1 75 ? 7.025 -13.831 2.580 1.00 80.38 75 VAL A O 1
ATOM 596 N N . ASP A 1 76 ? 7.892 -12.348 1.116 1.00 81.62 76 ASP A N 1
ATOM 597 C CA . ASP A 1 76 ? 9.074 -12.019 1.916 1.00 81.62 76 ASP A CA 1
ATOM 598 C C . ASP A 1 76 ? 8.671 -11.377 3.253 1.00 81.62 76 ASP A C 1
ATOM 600 O O . ASP A 1 76 ? 9.073 -11.841 4.321 1.00 81.62 76 ASP A O 1
ATOM 604 N N . LEU A 1 77 ? 7.764 -10.396 3.224 1.00 84.31 77 LEU A N 1
ATOM 605 C CA . LEU A 1 77 ? 7.276 -9.722 4.432 1.00 84.31 77 LEU A CA 1
ATOM 606 C C . LEU A 1 77 ? 6.456 -10.653 5.346 1.00 84.31 77 LEU A C 1
ATOM 608 O O . LEU A 1 77 ? 6.477 -10.515 6.573 1.00 84.31 77 LEU A O 1
ATOM 612 N N . ALA A 1 78 ? 5.730 -11.623 4.782 1.00 80.25 78 ALA A N 1
ATOM 613 C CA . ALA A 1 78 ? 5.053 -12.643 5.577 1.00 80.25 78 ALA A CA 1
ATOM 614 C C . ALA A 1 78 ? 6.057 -13.574 6.271 1.00 80.25 78 ALA A C 1
ATOM 616 O O . ALA A 1 78 ? 5.865 -13.903 7.443 1.00 80.25 78 ALA A O 1
ATOM 617 N N . HIS A 1 79 ? 7.133 -13.969 5.581 1.00 73.75 79 HIS A N 1
ATOM 618 C CA . HIS A 1 79 ? 8.201 -14.783 6.165 1.00 73.75 79 HIS A CA 1
ATOM 619 C C . HIS A 1 79 ? 8.938 -14.038 7.291 1.00 73.75 79 HIS A C 1
ATOM 621 O O . HIS A 1 79 ? 9.275 -14.636 8.312 1.00 73.75 79 HIS A O 1
ATOM 627 N N . GLU A 1 80 ? 9.140 -12.727 7.147 1.00 79.88 80 GLU A N 1
ATOM 628 C CA . GLU A 1 80 ? 9.709 -11.863 8.192 1.00 79.88 80 GLU A CA 1
ATOM 629 C C . GLU A 1 80 ? 8.768 -11.638 9.390 1.00 79.88 80 GLU A C 1
ATOM 631 O O . GLU A 1 80 ? 9.181 -11.101 10.418 1.00 79.88 80 GLU A O 1
ATOM 636 N N . GLY A 1 81 ? 7.501 -12.055 9.292 1.00 81.19 81 GLY A N 1
ATOM 637 C CA . GLY A 1 81 ? 6.520 -11.914 10.368 1.00 81.19 81 GLY A CA 1
ATOM 638 C C . GLY A 1 81 ? 6.067 -10.472 10.607 1.00 81.19 81 GLY A C 1
ATOM 639 O O . GLY A 1 81 ? 5.523 -10.172 11.671 1.00 81.19 81 GLY A O 1
ATOM 640 N N . VAL A 1 82 ? 6.276 -9.577 9.636 1.00 84.62 82 VAL A N 1
ATOM 641 C CA . VAL A 1 82 ? 5.894 -8.157 9.735 1.00 84.62 82 VAL A CA 1
ATOM 642 C C . VAL A 1 82 ? 4.473 -7.882 9.236 1.00 84.62 82 VAL A C 1
ATOM 644 O O . VAL A 1 82 ? 3.954 -6.785 9.429 1.00 84.62 82 VAL A O 1
ATOM 647 N N . LEU A 1 83 ? 3.816 -8.883 8.639 1.00 83.50 83 LEU A N 1
ATOM 648 C CA . LEU A 1 83 ? 2.413 -8.825 8.230 1.00 83.50 83 LEU A CA 1
ATOM 649 C C . LEU A 1 83 ? 1.514 -9.588 9.201 1.00 83.50 83 LEU A C 1
ATOM 651 O O . LEU A 1 83 ? 1.851 -10.668 9.684 1.00 83.50 83 LEU A O 1
ATOM 655 N N . VAL A 1 84 ? 0.318 -9.049 9.432 1.00 81.62 84 VAL A N 1
ATOM 656 C CA . VAL A 1 84 ? -0.728 -9.732 10.194 1.00 81.62 84 VAL A CA 1
ATOM 657 C C . VAL A 1 84 ? -1.494 -10.681 9.260 1.00 81.62 84 VAL A C 1
ATOM 659 O O . VAL A 1 84 ? -2.129 -10.208 8.314 1.00 81.62 84 VAL A O 1
ATOM 662 N N . PRO A 1 85 ? -1.505 -12.006 9.510 1.00 75.56 85 PRO A N 1
ATOM 663 C CA . PRO A 1 85 ? -2.252 -12.944 8.679 1.00 75.56 85 PRO A CA 1
ATOM 664 C C . PRO A 1 85 ? -3.759 -12.679 8.761 1.00 75.56 85 PRO A C 1
ATOM 666 O O . PRO A 1 85 ? -4.366 -12.786 9.831 1.00 75.56 85 PRO A O 1
ATOM 669 N N . LEU A 1 86 ? -4.387 -12.360 7.627 1.00 69.50 86 LEU A N 1
ATOM 670 C CA . LEU A 1 86 ? -5.825 -12.074 7.590 1.00 69.50 86 LEU A CA 1
ATOM 671 C C . LEU A 1 86 ? -6.679 -13.308 7.897 1.00 69.50 86 LEU A C 1
ATOM 673 O O . LEU A 1 86 ? -7.737 -13.154 8.498 1.00 69.50 86 LEU A O 1
ATOM 677 N N . ASN A 1 87 ? -6.193 -14.522 7.603 1.00 66.88 87 ASN A N 1
ATOM 678 C CA . ASN A 1 87 ? -6.864 -15.790 7.935 1.00 66.88 87 ASN A CA 1
ATOM 679 C C . ASN A 1 87 ? -7.202 -15.936 9.430 1.00 66.88 87 ASN A C 1
ATOM 681 O O . ASN A 1 87 ? -8.149 -16.634 9.781 1.00 66.88 87 ASN A O 1
ATOM 685 N N . ARG A 1 88 ? -6.478 -15.234 10.309 1.00 52.78 88 ARG A N 1
ATOM 686 C CA . ARG A 1 88 ? -6.739 -15.187 11.752 1.00 52.78 88 ARG A CA 1
ATOM 687 C C . ARG A 1 88 ? -8.023 -14.427 12.108 1.00 52.78 88 ARG A C 1
ATOM 689 O O . ARG A 1 88 ? -8.598 -14.665 13.165 1.00 52.78 88 ARG A O 1
ATOM 696 N N . TYR A 1 89 ? -8.465 -13.530 11.229 1.00 50.59 89 TYR A N 1
ATOM 697 C CA . TYR A 1 89 ? -9.670 -12.703 11.371 1.00 50.59 89 TYR A CA 1
ATOM 698 C C . TYR A 1 89 ? -10.753 -13.075 10.351 1.00 50.59 89 TYR A C 1
ATOM 700 O O . TYR A 1 89 ? -11.930 -12.787 10.555 1.00 50.59 89 TYR A O 1
ATOM 708 N N . SER A 1 90 ? -10.358 -13.743 9.268 1.00 47.00 90 SER A N 1
ATOM 709 C CA . SER A 1 90 ? -11.211 -14.285 8.223 1.00 47.00 90 SER A C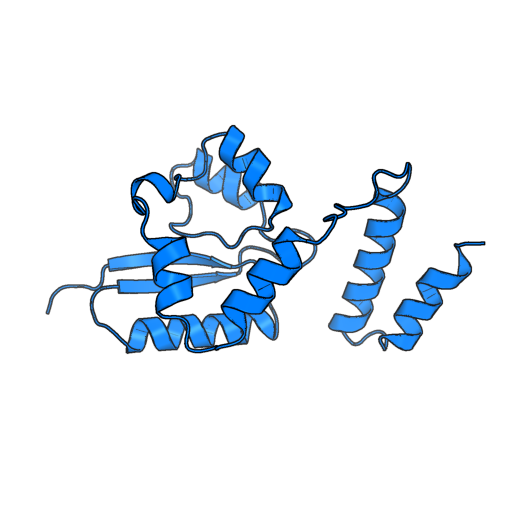A 1
ATOM 710 C C . SER A 1 90 ? -11.255 -15.810 8.330 1.00 47.00 90 SER A C 1
ATOM 712 O O . SER A 1 90 ? -10.758 -16.504 7.445 1.00 47.00 90 SER A O 1
ATOM 714 N N . GLY A 1 91 ? -11.827 -16.364 9.401 1.00 38.69 91 GLY A N 1
ATOM 715 C CA . GLY A 1 91 ? -12.184 -17.788 9.361 1.00 38.69 91 GLY A CA 1
ATOM 716 C C . GLY A 1 91 ? -13.065 -18.021 8.134 1.00 38.69 91 GLY A C 1
ATOM 717 O O . GLY A 1 91 ? -14.029 -17.285 8.017 1.00 38.69 91 GLY A O 1
ATOM 718 N N . ASP A 1 92 ? -12.679 -18.907 7.205 1.00 43.56 92 ASP A N 1
ATOM 719 C CA . ASP A 1 92 ? -13.387 -19.460 6.021 1.00 43.56 92 ASP A CA 1
ATOM 720 C C . ASP A 1 92 ? -14.356 -18.571 5.198 1.00 43.56 92 ASP A C 1
ATOM 722 O O . ASP A 1 92 ? -15.087 -19.048 4.330 1.00 43.56 92 ASP A O 1
ATOM 726 N N . ILE A 1 93 ? -14.389 -17.264 5.434 1.00 45.91 93 ILE A N 1
ATOM 727 C CA . ILE A 1 93 ? -15.509 -16.404 5.051 1.00 45.91 93 ILE A CA 1
ATOM 728 C C . ILE A 1 93 ? -15.178 -15.597 3.797 1.00 45.91 93 ILE A C 1
ATOM 730 O O . ILE A 1 93 ? -16.082 -15.355 3.009 1.00 45.91 93 ILE A O 1
ATOM 734 N N . PHE A 1 94 ? -13.925 -15.207 3.540 1.00 48.47 94 PHE A N 1
ATOM 735 C CA . PHE A 1 94 ? -13.680 -14.168 2.531 1.00 48.47 94 PHE A CA 1
ATOM 736 C C . PHE A 1 94 ? -13.825 -14.647 1.080 1.00 48.47 94 PHE A C 1
ATOM 738 O O . PHE A 1 94 ? -14.612 -14.055 0.354 1.00 48.47 94 PHE A O 1
ATOM 745 N N . LEU A 1 95 ? -13.175 -15.737 0.656 1.00 51.00 95 LEU A N 1
ATOM 746 C CA . LEU A 1 95 ? -13.326 -16.236 -0.723 1.00 51.00 95 LEU A CA 1
ATOM 747 C C . LEU A 1 95 ? -14.746 -16.760 -1.012 1.00 51.00 95 LEU A C 1
ATOM 749 O O . LEU A 1 95 ? -15.352 -16.315 -1.987 1.00 51.00 95 LEU A O 1
ATOM 753 N N . PRO A 1 96 ? -15.363 -17.593 -0.146 1.00 53.88 96 PRO A N 1
ATOM 754 C CA . PRO A 1 96 ? -16.691 -18.118 -0.440 1.00 53.88 96 PRO A CA 1
ATOM 755 C C . PRO A 1 96 ? -17.798 -17.061 -0.323 1.00 53.88 96 PRO A C 1
ATOM 757 O O . PRO A 1 96 ? -18.795 -17.152 -1.033 1.00 53.88 96 PRO A O 1
ATOM 760 N N . VAL A 1 97 ? -17.688 -16.060 0.567 1.00 54.53 97 VAL A N 1
ATOM 761 C CA . VAL A 1 97 ? -18.688 -14.972 0.645 1.00 54.53 97 VAL A CA 1
ATOM 762 C C . VAL A 1 97 ? -18.478 -13.934 -0.449 1.00 54.53 97 VAL A C 1
ATOM 764 O O . VAL A 1 97 ? -19.479 -13.436 -0.962 1.00 54.53 97 VAL A O 1
ATOM 767 N N . PHE A 1 98 ? -17.230 -13.630 -0.820 1.00 56.75 98 PHE A N 1
ATOM 768 C CA . PHE A 1 98 ? -16.933 -12.757 -1.952 1.00 56.75 98 PHE A CA 1
ATOM 769 C C . PHE A 1 98 ? -17.558 -13.327 -3.222 1.00 56.75 98 PHE A C 1
ATOM 771 O O . PHE A 1 98 ? -18.417 -12.667 -3.791 1.00 56.75 98 PHE A O 1
ATOM 778 N N . GLU A 1 99 ? -17.262 -14.581 -3.582 1.00 58.28 99 GLU A N 1
ATOM 779 C CA . GLU A 1 99 ? -17.861 -15.237 -4.755 1.00 58.28 99 GLU A CA 1
ATOM 780 C C . GLU A 1 99 ? -19.397 -15.231 -4.699 1.00 58.28 99 GLU A C 1
ATOM 782 O O . GLU A 1 99 ? -20.047 -14.836 -5.663 1.00 58.28 99 GLU A O 1
ATOM 787 N N . ARG A 1 100 ? -19.994 -15.559 -3.543 1.00 61.41 100 ARG A N 1
ATOM 788 C CA . ARG A 1 100 ? -21.461 -15.611 -3.387 1.00 61.41 100 ARG A CA 1
ATOM 789 C C . ARG A 1 100 ? -22.174 -14.257 -3.441 1.00 61.41 100 ARG A C 1
ATOM 791 O O . ARG A 1 100 ? -23.383 -14.235 -3.653 1.00 61.41 100 ARG A O 1
ATOM 798 N N . ARG A 1 101 ? -21.494 -13.144 -3.152 1.00 54.84 101 ARG A N 1
ATOM 799 C CA . ARG A 1 101 ? -22.111 -11.803 -3.063 1.00 54.84 101 ARG A CA 1
ATOM 800 C C . ARG A 1 101 ? -21.596 -10.824 -4.112 1.00 54.84 101 ARG A C 1
ATOM 802 O O . ARG A 1 101 ? -22.059 -9.685 -4.141 1.00 54.84 101 ARG A O 1
ATOM 809 N N . HIS A 1 102 ? -20.644 -11.234 -4.944 1.00 53.44 102 HIS A N 1
ATOM 810 C CA . HIS A 1 102 ? -20.058 -10.351 -5.934 1.00 53.44 102 HIS A CA 1
ATOM 811 C C . HIS A 1 102 ? -21.086 -10.041 -7.039 1.00 53.44 102 HIS A C 1
ATOM 813 O O . HIS A 1 102 ? -21.626 -10.962 -7.650 1.00 53.44 102 HIS A O 1
ATOM 819 N N . PRO A 1 103 ? -21.362 -8.759 -7.343 1.00 63.16 103 PRO A N 1
ATOM 820 C CA . PRO A 1 103 ? -22.413 -8.377 -8.291 1.00 63.16 103 PRO A CA 1
ATOM 821 C C . PRO A 1 103 ? -22.070 -8.716 -9.749 1.00 63.16 103 PRO A C 1
ATOM 823 O O . PRO A 1 103 ? -22.936 -8.640 -10.617 1.00 63.16 103 PRO A O 1
ATOM 826 N N . ASN A 1 104 ? -20.812 -9.067 -10.039 1.00 57.50 104 ASN A N 1
ATOM 827 C CA . ASN A 1 104 ? -20.385 -9.462 -11.377 1.00 57.50 104 ASN A CA 1
ATOM 828 C C . ASN A 1 104 ? -20.623 -10.970 -11.600 1.00 57.50 104 ASN A C 1
ATOM 830 O O . ASN A 1 104 ? -19.881 -11.771 -11.024 1.00 57.50 104 ASN A O 1
ATOM 834 N N . PRO A 1 105 ? -21.556 -11.371 -12.488 1.00 74.56 105 PRO A N 1
ATOM 835 C CA . PRO A 1 105 ? -21.856 -12.779 -12.760 1.00 74.56 105 PRO A CA 1
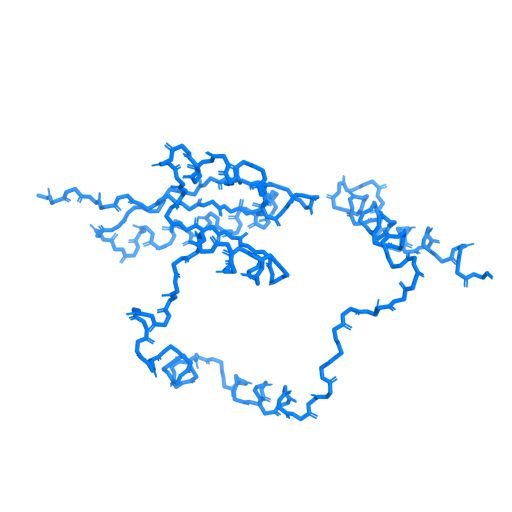ATOM 836 C C . PRO A 1 105 ? -20.702 -13.537 -13.437 1.00 74.56 105 PRO A C 1
ATOM 838 O O . PRO A 1 105 ? -20.772 -14.750 -13.597 1.00 74.56 105 PRO A O 1
ATOM 841 N N . GLN A 1 106 ? -19.645 -12.846 -13.874 1.00 73.31 106 GLN A N 1
ATOM 842 C CA . GLN A 1 106 ? -18.484 -13.469 -14.514 1.00 73.31 106 GLN A CA 1
ATOM 843 C C . GLN A 1 106 ? -17.406 -13.923 -13.517 1.00 73.31 106 GLN A C 1
ATOM 845 O O . GLN A 1 106 ? -16.424 -14.528 -13.941 1.00 73.31 106 GLN A O 1
ATOM 850 N N . ILE A 1 107 ? -17.559 -13.652 -12.215 1.00 69.38 107 ILE A N 1
ATOM 851 C CA . ILE A 1 107 ? -16.515 -13.959 -11.224 1.00 69.38 107 ILE A CA 1
ATOM 852 C C . ILE A 1 107 ? -16.240 -15.467 -11.107 1.00 69.38 107 ILE A C 1
ATOM 854 O O . ILE A 1 107 ? -15.087 -15.880 -11.021 1.00 69.38 107 ILE A O 1
ATOM 858 N N . GLU A 1 108 ? -17.283 -16.295 -11.207 1.00 68.75 108 GLU A N 1
ATOM 859 C CA . GLU A 1 108 ? -17.162 -17.757 -11.174 1.00 68.75 108 GLU A CA 1
ATOM 860 C C . GLU A 1 108 ? -16.445 -18.282 -12.421 1.00 68.75 108 GLU A C 1
ATOM 862 O O . GLU A 1 108 ? -15.533 -19.096 -12.322 1.00 68.75 108 GLU A O 1
ATOM 867 N N . ARG A 1 109 ? -16.773 -17.734 -13.599 1.00 69.69 109 ARG A N 1
ATOM 868 C CA . ARG A 1 109 ? -16.093 -18.089 -14.853 1.00 69.69 109 ARG A CA 1
ATOM 869 C C . ARG A 1 109 ? -14.622 -17.705 -14.834 1.00 69.69 109 ARG A C 1
ATOM 871 O O . ARG A 1 109 ? -13.800 -18.445 -15.357 1.00 69.69 109 ARG A O 1
ATOM 878 N N . PHE A 1 110 ? -14.285 -16.561 -14.244 1.00 63.12 110 PHE A N 1
ATOM 879 C CA . PHE A 1 110 ? -12.896 -16.139 -14.101 1.00 63.12 110 PHE A CA 1
ATOM 880 C C . PHE A 1 110 ? -12.099 -17.130 -13.244 1.00 63.12 110 PHE A C 1
ATOM 882 O O . PHE A 1 110 ? -11.020 -17.550 -13.654 1.00 63.12 110 PHE A O 1
ATOM 889 N N . ARG A 1 111 ? -12.657 -17.580 -12.112 1.00 66.88 111 ARG A N 1
ATOM 890 C CA . ARG A 1 111 ? -12.060 -18.637 -11.282 1.00 66.88 111 ARG A CA 1
ATOM 891 C C . ARG A 1 111 ? -11.892 -19.942 -12.058 1.00 66.88 111 ARG A C 1
ATOM 893 O O . ARG A 1 111 ? -10.813 -20.532 -12.024 1.00 66.88 111 ARG A O 1
ATOM 900 N N . ASP A 1 112 ? -12.931 -20.375 -12.766 1.00 69.50 112 ASP A N 1
ATOM 901 C CA . ASP A 1 112 ? -12.897 -21.622 -13.531 1.00 69.50 112 ASP A CA 1
ATOM 902 C C . ASP A 1 112 ? -11.806 -21.556 -14.616 1.00 69.50 112 ASP A C 1
ATOM 904 O O . ASP A 1 112 ? -10.987 -22.466 -14.718 1.00 69.50 112 ASP A O 1
ATOM 908 N N . ILE A 1 113 ? -11.691 -20.429 -15.330 1.00 67.31 113 ILE A N 1
ATOM 909 C CA . ILE A 1 113 ? -10.600 -20.177 -16.283 1.00 67.31 113 ILE A CA 1
ATOM 910 C C . ILE A 1 113 ? -9.239 -20.263 -15.582 1.00 67.31 113 ILE A C 1
ATOM 912 O O . ILE A 1 113 ? -8.388 -21.040 -16.013 1.00 67.31 113 ILE A O 1
ATOM 916 N N . LEU A 1 114 ? -9.035 -19.534 -14.480 1.00 58.16 114 LEU A N 1
ATOM 917 C CA . LEU A 1 114 ? -7.760 -19.535 -13.753 1.00 58.16 114 LEU A CA 1
ATOM 918 C C . LEU A 1 114 ? -7.347 -20.933 -13.277 1.00 58.16 114 LEU A C 1
ATOM 920 O O . LEU A 1 114 ? -6.173 -21.276 -13.371 1.00 58.16 114 LEU A O 1
ATOM 924 N N . SER A 1 115 ? -8.299 -21.754 -12.826 1.00 60.69 115 SER A N 1
ATOM 925 C CA . SER A 1 115 ? -8.035 -23.133 -12.389 1.00 60.69 115 SER A CA 1
ATOM 926 C C . SER A 1 115 ? -7.637 -24.086 -13.521 1.00 60.69 115 SER A C 1
ATOM 928 O O . SER A 1 115 ? -7.064 -25.142 -13.263 1.00 60.69 115 SER A O 1
ATOM 930 N N . THR A 1 116 ? -7.910 -23.708 -14.773 1.00 67.88 116 THR A N 1
ATOM 931 C CA . THR A 1 116 ? -7.511 -24.463 -15.972 1.00 67.88 116 THR A CA 1
ATOM 932 C C . THR A 1 116 ? -6.232 -23.939 -16.622 1.00 67.88 116 THR A C 1
ATOM 934 O O . THR A 1 116 ? -5.663 -24.605 -17.487 1.00 67.88 116 THR A O 1
ATOM 937 N N . CYS A 1 117 ? -5.758 -22.759 -16.220 1.00 52.94 117 CYS A N 1
ATOM 938 C CA . CYS A 1 117 ? -4.570 -22.148 -16.796 1.00 52.94 117 CYS A CA 1
ATOM 939 C C . CYS A 1 117 ? -3.289 -22.713 -16.171 1.00 52.94 117 CYS A C 1
ATOM 941 O O . CYS A 1 117 ? -3.145 -22.788 -14.952 1.00 52.94 117 CYS A O 1
ATOM 943 N N . ALA A 1 118 ? -2.296 -23.005 -17.013 1.00 49.50 118 ALA A N 1
ATOM 944 C CA . ALA A 1 118 ? -0.911 -23.072 -16.567 1.00 49.50 118 ALA A CA 1
ATOM 945 C C . ALA A 1 118 ? -0.446 -21.637 -16.279 1.00 49.50 118 ALA A C 1
ATOM 947 O O . ALA A 1 118 ? -0.052 -20.909 -17.189 1.00 49.50 118 ALA A O 1
ATOM 948 N N . LEU A 1 119 ? -0.570 -21.202 -15.025 1.00 50.00 119 LEU A N 1
ATOM 949 C CA . LEU A 1 119 ? -0.097 -19.889 -14.597 1.00 50.00 119 LEU A CA 1
ATOM 950 C C . LEU A 1 119 ? 1.428 -19.847 -14.733 1.00 50.00 119 LEU A C 1
ATOM 952 O O . LEU A 1 119 ? 2.146 -20.591 -14.065 1.00 50.00 119 LEU A O 1
ATOM 956 N N . VAL A 1 120 ? 1.915 -18.991 -15.627 1.00 45.25 120 VAL A N 1
ATOM 957 C CA . VAL A 1 120 ? 3.345 -18.756 -15.825 1.00 45.25 120 VAL A CA 1
ATOM 958 C C . VAL A 1 120 ? 3.703 -17.514 -15.017 1.00 45.25 120 VAL A C 1
ATOM 960 O O . VAL A 1 120 ? 3.204 -16.428 -15.297 1.00 45.25 120 VAL A O 1
ATOM 963 N N . SER A 1 121 ? 4.520 -17.682 -13.980 1.00 51.44 121 SER A N 1
ATOM 964 C CA . SER A 1 121 ? 5.165 -16.560 -13.292 1.00 51.44 121 SER A CA 1
ATOM 965 C C . SER A 1 121 ? 6.257 -15.959 -14.176 1.00 51.44 121 SER A C 1
ATOM 967 O O . SER A 1 121 ? 6.691 -16.614 -15.126 1.00 51.44 121 SER A O 1
ATOM 969 N N . ASP A 1 122 ? 6.751 -14.773 -13.820 1.00 46.88 122 ASP A N 1
ATOM 970 C CA . ASP A 1 122 ? 7.824 -14.086 -14.543 1.00 46.88 122 ASP A CA 1
ATOM 971 C C . ASP A 1 122 ? 8.932 -15.034 -15.040 1.00 46.88 122 ASP A C 1
ATOM 973 O O . ASP A 1 122 ? 9.377 -15.934 -14.307 1.00 46.88 122 ASP A O 1
ATOM 977 N N . PRO A 1 123 ? 9.388 -14.858 -16.293 1.00 51.22 123 PRO A N 1
ATOM 978 C CA . PRO A 1 123 ? 10.384 -15.730 -16.880 1.00 51.22 123 PRO A CA 1
ATOM 979 C C . PRO A 1 123 ? 11.685 -15.639 -16.080 1.00 51.22 123 PRO A C 1
ATOM 981 O O . PRO A 1 123 ? 12.325 -14.592 -15.999 1.00 51.22 123 PRO A O 1
ATOM 984 N N . ARG A 1 124 ? 12.122 -16.772 -15.520 1.00 52.53 124 ARG A N 1
ATOM 985 C CA . ARG A 1 124 ? 13.413 -16.909 -14.823 1.00 52.53 124 ARG A CA 1
ATOM 986 C C . ARG A 1 124 ? 14.569 -16.983 -15.825 1.00 52.53 124 ARG A C 1
ATOM 988 O O . ARG A 1 124 ? 15.309 -17.963 -15.859 1.00 52.53 124 ARG A O 1
ATOM 995 N N . VAL A 1 125 ? 14.690 -15.978 -16.687 1.00 57.56 125 VAL A N 1
ATOM 996 C CA . VAL A 1 125 ? 15.782 -15.878 -17.659 1.00 57.56 125 VAL A CA 1
ATOM 997 C C . VAL A 1 125 ? 16.945 -15.073 -17.070 1.00 57.56 125 VAL A C 1
ATOM 999 O O . VAL A 1 125 ? 16.720 -14.023 -16.458 1.00 57.56 125 VAL A O 1
ATOM 1002 N N . PRO A 1 126 ? 18.203 -15.518 -17.245 1.00 48.72 126 PRO A N 1
ATOM 1003 C CA . PRO A 1 126 ? 19.363 -14.690 -16.939 1.00 48.72 126 PRO A CA 1
ATOM 1004 C C . PRO A 1 126 ? 19.256 -13.349 -17.678 1.00 48.72 126 PRO A C 1
ATOM 1006 O O . PRO A 1 126 ? 19.023 -13.321 -18.883 1.00 48.72 126 PRO A O 1
ATOM 1009 N N . GLY A 1 127 ? 19.386 -12.237 -16.953 1.00 60.78 127 GLY A N 1
ATOM 1010 C CA . GLY A 1 127 ? 19.232 -10.893 -17.519 1.00 60.78 127 GLY A CA 1
ATOM 1011 C C . GLY A 1 127 ? 17.815 -10.310 -17.464 1.00 60.78 127 GLY A C 1
ATOM 1012 O O . GLY A 1 127 ? 17.646 -9.166 -17.877 1.00 60.78 127 GLY A O 1
ATOM 1013 N N . TRP A 1 128 ? 16.825 -11.020 -16.897 1.00 59.06 128 TRP A N 1
ATOM 1014 C CA . TRP A 1 128 ? 15.467 -10.495 -16.651 1.00 59.06 128 TRP A CA 1
ATOM 1015 C C . TRP A 1 128 ? 15.476 -9.113 -15.982 1.00 59.06 128 TRP A C 1
ATOM 1017 O O . TRP A 1 128 ? 14.793 -8.206 -16.444 1.00 59.06 128 TRP A O 1
ATOM 1027 N N . LEU A 1 129 ? 16.340 -8.911 -14.980 1.00 61.22 129 LEU A N 1
ATOM 1028 C CA . LEU A 1 129 ? 16.508 -7.617 -14.307 1.00 61.22 129 LEU A CA 1
ATOM 1029 C C . LEU A 1 129 ? 16.919 -6.488 -15.269 1.00 61.22 129 LEU A C 1
ATOM 1031 O O . LEU A 1 129 ? 16.440 -5.368 -15.142 1.00 61.22 129 LEU A O 1
ATOM 1035 N N . GLY A 1 130 ? 17.750 -6.779 -16.275 1.00 65.69 130 GLY A N 1
ATOM 1036 C CA . GLY A 1 130 ? 18.148 -5.797 -17.288 1.00 65.69 130 GLY A CA 1
ATOM 1037 C C . GLY A 1 130 ? 17.007 -5.414 -18.236 1.00 65.69 130 GLY A C 1
ATOM 1038 O O . GLY A 1 130 ? 16.924 -4.266 -18.671 1.00 65.69 130 GLY A O 1
ATOM 1039 N N . TYR A 1 131 ? 16.098 -6.348 -18.528 1.00 66.56 131 TYR A N 1
ATOM 1040 C CA . TYR A 1 131 ? 14.863 -6.047 -19.255 1.00 66.56 131 TYR A CA 1
ATOM 1041 C C . TYR A 1 131 ? 13.887 -5.250 -18.391 1.00 66.56 131 TYR A C 1
ATOM 1043 O O . TYR A 1 131 ? 13.276 -4.303 -18.883 1.00 66.56 131 TYR A O 1
ATOM 1051 N N . LEU A 1 132 ? 13.791 -5.586 -17.103 1.00 70.44 132 LEU A N 1
ATOM 1052 C CA . LEU A 1 132 ? 12.891 -4.932 -16.160 1.00 70.44 132 LEU A CA 1
ATOM 1053 C C . LEU A 1 132 ? 13.224 -3.446 -15.993 1.00 70.44 132 LEU A C 1
ATOM 1055 O O . LEU A 1 132 ? 12.322 -2.620 -16.069 1.00 70.44 132 LEU A O 1
ATOM 1059 N N . GLU A 1 133 ? 14.507 -3.088 -15.878 1.00 74.56 133 GLU A N 1
ATOM 1060 C CA . GLU A 1 133 ? 14.943 -1.683 -15.806 1.00 74.56 133 GLU A CA 1
ATOM 1061 C C . GLU A 1 133 ? 14.563 -0.879 -17.058 1.00 74.56 133 GLU A C 1
ATOM 1063 O O . GLU A 1 133 ? 14.164 0.284 -16.991 1.00 74.56 133 GLU A O 1
ATOM 1068 N N . ARG A 1 134 ? 14.623 -1.510 -18.230 1.00 74.88 134 ARG A N 1
ATOM 1069 C CA . ARG A 1 134 ? 14.271 -0.862 -19.499 1.00 74.88 134 ARG A CA 1
ATOM 1070 C C . ARG A 1 134 ? 12.770 -0.692 -19.658 1.00 74.88 134 ARG A C 1
ATOM 1072 O O . ARG A 1 134 ? 12.316 0.361 -20.097 1.00 74.88 134 ARG A O 1
ATOM 1079 N N . ILE A 1 135 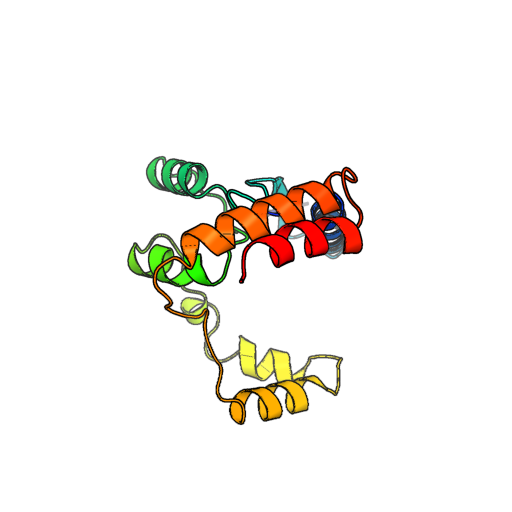? 12.011 -1.713 -19.276 1.00 80.00 135 ILE A N 1
ATOM 1080 C CA . ILE A 1 135 ? 10.551 -1.662 -19.226 1.00 80.00 135 ILE A CA 1
ATOM 1081 C C . ILE A 1 135 ? 10.113 -0.578 -18.230 1.00 80.00 135 ILE A C 1
ATOM 1083 O O . ILE A 1 135 ? 9.279 0.255 -18.574 1.00 80.00 135 ILE A O 1
ATOM 1087 N N . ARG A 1 136 ? 10.736 -0.516 -17.047 1.00 79.00 136 ARG A N 1
ATOM 1088 C CA . ARG A 1 136 ? 10.516 0.519 -16.026 1.00 79.00 136 ARG A CA 1
ATOM 1089 C C . ARG A 1 136 ? 10.749 1.924 -16.586 1.00 79.00 136 ARG A C 1
ATOM 1091 O O . ARG A 1 136 ? 9.854 2.757 -16.482 1.00 79.00 136 ARG A O 1
ATOM 1098 N N . SER A 1 137 ? 11.874 2.159 -17.261 1.00 81.56 137 SER A N 1
ATOM 1099 C CA . SER A 1 137 ? 12.165 3.447 -17.908 1.00 81.56 137 SER A CA 1
ATOM 1100 C C . SER A 1 137 ? 11.155 3.803 -19.012 1.00 81.56 137 SER A C 1
ATOM 1102 O O . SER A 1 137 ? 10.727 4.954 -19.121 1.00 81.56 137 SER A O 1
ATOM 1104 N N . ALA A 1 138 ? 10.714 2.819 -19.801 1.00 83.69 138 ALA A N 1
ATOM 1105 C CA . ALA A 1 138 ? 9.695 3.027 -20.826 1.00 83.69 138 ALA A CA 1
ATOM 1106 C C . ALA A 1 138 ? 8.337 3.425 -20.217 1.00 83.69 138 ALA A C 1
ATOM 1108 O O . ALA A 1 138 ? 7.694 4.348 -20.718 1.00 83.69 138 ALA A O 1
ATOM 1109 N N . PHE A 1 139 ? 7.918 2.784 -19.122 1.00 79.12 139 PHE A N 1
ATOM 1110 C CA . PHE A 1 139 ? 6.699 3.157 -18.397 1.00 79.12 139 PHE A CA 1
ATOM 1111 C C . PHE A 1 139 ? 6.786 4.562 -17.793 1.00 79.12 139 PHE A C 1
ATOM 1113 O O . PHE A 1 139 ? 5.836 5.336 -17.919 1.00 79.12 139 PHE A O 1
ATOM 1120 N N . GLU A 1 140 ? 7.928 4.935 -17.215 1.00 80.00 140 GLU A N 1
ATOM 1121 C CA . GLU A 1 140 ? 8.151 6.291 -16.701 1.00 80.00 140 GLU A CA 1
ATOM 1122 C C . GLU A 1 140 ? 8.020 7.357 -17.794 1.00 80.00 140 GLU A C 1
ATOM 1124 O O . GLU A 1 140 ? 7.412 8.406 -17.570 1.00 80.00 140 GLU A O 1
ATOM 1129 N N . ASP A 1 141 ? 8.552 7.103 -18.990 1.00 83.06 141 ASP A N 1
ATOM 1130 C CA . ASP A 1 141 ? 8.430 8.019 -20.125 1.00 83.06 141 ASP A CA 1
ATOM 1131 C C . ASP A 1 141 ? 6.985 8.163 -20.619 1.00 83.06 141 ASP A C 1
ATOM 1133 O O . ASP A 1 141 ? 6.571 9.271 -20.968 1.00 83.06 141 ASP A O 1
ATOM 1137 N N . ILE A 1 142 ? 6.208 7.075 -20.614 1.00 80.12 142 ILE A N 1
ATOM 1138 C CA . ILE A 1 142 ? 4.786 7.104 -20.982 1.00 80.12 142 ILE A CA 1
ATOM 1139 C C . ILE A 1 142 ? 3.991 7.920 -19.962 1.00 80.12 142 ILE A C 1
ATOM 1141 O O . ILE A 1 142 ? 3.259 8.841 -20.325 1.00 80.12 142 ILE A O 1
ATOM 1145 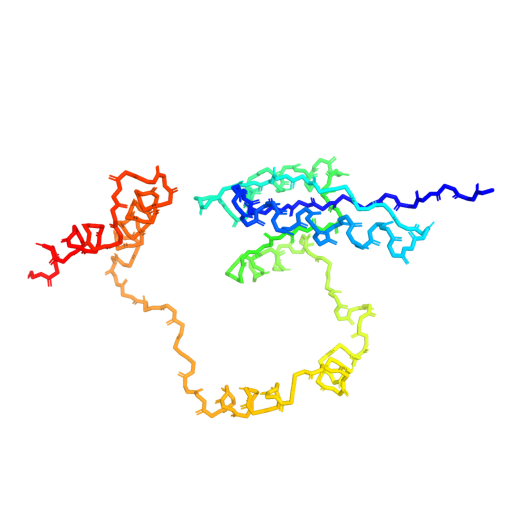N N . TRP A 1 143 ? 4.133 7.606 -18.676 1.00 72.81 143 TRP A N 1
ATOM 1146 C CA . TRP A 1 143 ? 3.311 8.211 -17.627 1.00 72.81 143 TRP A CA 1
ATOM 1147 C C . TRP A 1 143 ? 3.690 9.654 -17.301 1.00 72.81 143 TRP A C 1
ATOM 1149 O O . TRP A 1 143 ? 2.834 10.433 -16.887 1.00 72.81 143 TRP A O 1
ATOM 1159 N N . SER A 1 144 ? 4.941 10.046 -17.544 1.00 80.25 144 SER A N 1
ATOM 1160 C CA . SER A 1 144 ? 5.358 11.453 -17.481 1.00 80.25 144 SER A CA 1
ATOM 1161 C C . SER A 1 144 ? 4.970 12.262 -18.724 1.00 80.25 144 SER A C 1
ATOM 1163 O O . SER A 1 144 ? 5.198 13.471 -18.757 1.00 80.25 144 SER A O 1
ATOM 1165 N N . GLY A 1 145 ? 4.399 11.619 -19.749 1.00 83.44 145 GLY A N 1
ATOM 1166 C CA . GLY A 1 145 ? 4.030 12.256 -21.012 1.00 83.44 145 GLY A CA 1
ATOM 1167 C C . GLY A 1 145 ? 5.223 12.626 -21.898 1.00 83.44 145 GLY A C 1
ATOM 1168 O O . GLY A 1 145 ? 5.056 13.391 -22.844 1.00 83.44 145 GLY A O 1
ATOM 1169 N N . ARG A 1 146 ? 6.425 12.104 -21.607 1.00 85.50 146 ARG A N 1
ATOM 1170 C CA . ARG A 1 146 ? 7.631 12.319 -22.425 1.00 85.50 146 ARG A CA 1
ATOM 1171 C C . ARG A 1 146 ? 7.594 11.537 -23.734 1.00 85.50 146 ARG A C 1
ATOM 1173 O O . ARG A 1 146 ? 8.173 11.992 -24.716 1.00 85.50 146 ARG A O 1
ATOM 1180 N N . LYS A 1 147 ? 6.948 10.369 -23.740 1.00 90.00 147 LYS A N 1
ATOM 1181 C CA . LYS A 1 147 ? 6.765 9.518 -24.923 1.00 90.00 147 LYS A CA 1
ATOM 1182 C C . LYS A 1 147 ? 5.337 9.003 -25.003 1.00 90.00 147 LYS A C 1
ATOM 1184 O O . LYS A 1 147 ? 4.689 8.752 -23.992 1.00 90.00 147 LYS A O 1
ATOM 1189 N N . THR A 1 148 ? 4.867 8.763 -26.217 1.00 91.19 148 THR A N 1
ATOM 1190 C CA . THR A 1 148 ? 3.687 7.929 -26.453 1.00 91.19 148 THR A CA 1
ATOM 1191 C C . THR A 1 148 ? 4.016 6.448 -26.207 1.00 91.19 148 THR A C 1
ATOM 1193 O O . THR A 1 148 ? 5.180 6.044 -26.316 1.00 91.19 148 THR A O 1
ATOM 1196 N N . PRO A 1 149 ? 3.011 5.587 -25.946 1.00 84.81 149 PRO A N 1
ATOM 1197 C CA . PRO A 1 149 ? 3.231 4.143 -25.838 1.00 84.81 149 PRO A CA 1
ATOM 1198 C C . PRO A 1 149 ? 3.933 3.527 -27.059 1.00 84.81 149 PRO A C 1
ATOM 1200 O O . PRO A 1 149 ? 4.762 2.634 -26.902 1.00 84.81 149 PRO A O 1
ATOM 1203 N N . ALA A 1 150 ? 3.654 4.027 -28.269 1.00 84.50 150 ALA A N 1
ATOM 1204 C CA . ALA A 1 150 ? 4.283 3.545 -29.500 1.00 84.50 150 ALA A CA 1
ATOM 1205 C C . ALA A 1 150 ? 5.784 3.892 -29.577 1.00 84.50 150 ALA A C 1
ATOM 1207 O O . ALA A 1 150 ? 6.602 3.058 -29.976 1.00 84.50 150 ALA A O 1
ATOM 1208 N N . GLU A 1 151 ? 6.166 5.100 -29.155 1.00 86.06 151 GLU A N 1
ATOM 1209 C CA . GLU A 1 151 ? 7.568 5.541 -29.107 1.00 86.06 151 GLU A CA 1
ATOM 1210 C C . GLU A 1 151 ? 8.356 4.808 -28.015 1.00 86.06 151 GLU A C 1
ATOM 1212 O O . GLU A 1 151 ? 9.483 4.365 -28.243 1.00 86.06 151 GLU A O 1
ATOM 1217 N N . ALA A 1 152 ? 7.752 4.632 -26.838 1.00 86.44 152 ALA A N 1
ATOM 1218 C CA . ALA A 1 152 ? 8.344 3.878 -25.741 1.00 86.44 152 ALA A CA 1
ATOM 1219 C C . ALA A 1 152 ? 8.565 2.404 -26.125 1.00 86.44 152 ALA A C 1
ATOM 1221 O O . ALA A 1 152 ? 9.657 1.875 -25.917 1.00 86.44 152 ALA A O 1
ATOM 1222 N N . LEU A 1 153 ? 7.589 1.767 -26.781 1.00 80.88 153 LEU A N 1
ATOM 1223 C CA . LEU A 1 153 ? 7.714 0.390 -27.262 1.00 80.88 153 LEU A CA 1
ATOM 1224 C C . LEU A 1 153 ? 8.832 0.235 -28.302 1.00 80.88 153 LEU A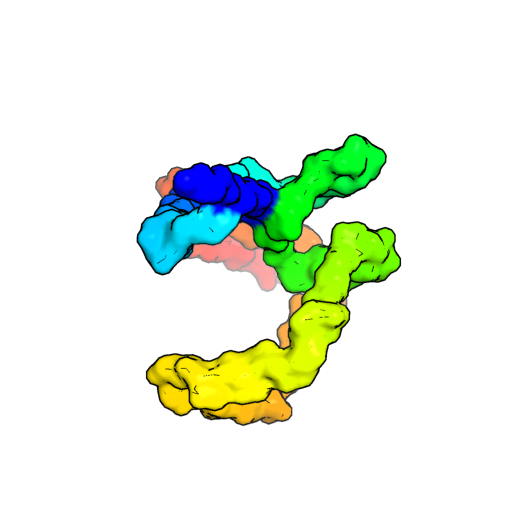 C 1
ATOM 1226 O O . LEU A 1 153 ? 9.638 -0.687 -28.200 1.00 80.88 153 LEU A O 1
ATOM 1230 N N . 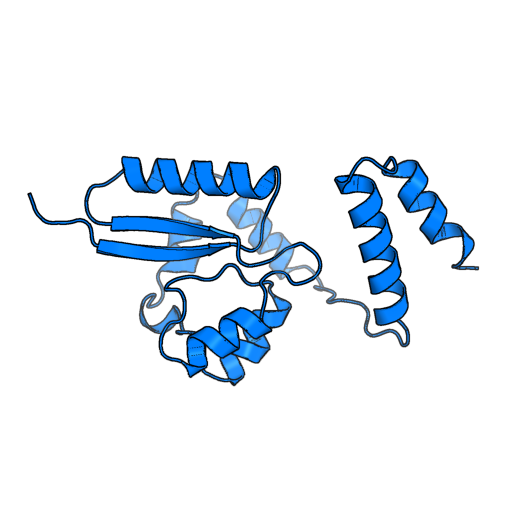SER A 1 154 ? 8.930 1.169 -29.252 1.00 83.00 154 SER A N 1
ATOM 1231 C CA . SER A 1 154 ? 9.977 1.152 -30.286 1.00 83.00 154 SER A CA 1
ATOM 1232 C C . SER A 1 154 ? 11.387 1.200 -29.683 1.00 83.00 154 SER A C 1
ATOM 1234 O O . SER A 1 154 ? 12.312 0.576 -30.201 1.00 83.00 154 SER A O 1
ATOM 1236 N N . SER A 1 155 ? 11.554 1.885 -28.545 1.00 76.19 155 SER A N 1
ATOM 1237 C CA . SER A 1 155 ? 12.838 1.956 -27.835 1.00 76.19 155 SER A CA 1
ATOM 1238 C C . SER A 1 155 ? 13.256 0.643 -27.156 1.00 76.19 155 SER A C 1
ATOM 1240 O O . SER A 1 155 ? 14.439 0.450 -26.876 1.00 76.19 155 SER A O 1
ATOM 1242 N N . LEU A 1 156 ? 12.317 -0.287 -26.953 1.00 77.06 156 LEU A N 1
ATOM 1243 C CA . LEU A 1 156 ? 12.587 -1.621 -26.411 1.00 77.06 156 LEU A CA 1
ATOM 1244 C C . LEU A 1 156 ? 12.974 -2.627 -27.510 1.00 77.06 156 LEU A C 1
ATOM 1246 O O . LEU A 1 156 ? 13.734 -3.556 -27.246 1.00 77.06 156 LEU A O 1
ATOM 1250 N N . THR A 1 157 ? 12.495 -2.435 -28.747 1.00 60.78 157 THR A N 1
ATOM 1251 C CA . THR A 1 157 ? 12.638 -3.407 -29.850 1.00 60.78 157 THR A CA 1
ATOM 1252 C C . THR A 1 157 ? 14.025 -3.407 -30.503 1.00 60.78 157 THR A C 1
ATOM 1254 O O . THR A 1 157 ? 14.474 -4.442 -30.984 1.00 60.78 157 THR A O 1
ATOM 1257 N N . VAL A 1 158 ? 14.746 -2.280 -30.480 1.00 53.59 158 VAL A N 1
ATOM 1258 C CA . VAL A 1 158 ? 16.053 -2.106 -31.163 1.00 53.59 158 VAL A CA 1
ATOM 1259 C C . VAL A 1 158 ? 17.181 -2.981 -30.576 1.00 53.59 158 VAL A C 1
ATOM 1261 O O . VAL A 1 158 ? 18.255 -3.079 -31.156 1.00 53.59 158 VAL A O 1
ATOM 1264 N N . LEU A 1 159 ? 16.957 -3.652 -29.444 1.00 49.03 159 LEU A N 1
ATOM 1265 C CA . LEU A 1 159 ? 17.981 -4.399 -28.700 1.00 49.03 159 LEU A CA 1
ATOM 1266 C C . LEU A 1 159 ? 17.610 -5.862 -28.399 1.00 49.03 159 LEU A C 1
ATOM 1268 O O . LEU A 1 159 ? 18.253 -6.490 -27.562 1.00 49.03 159 LEU A O 1
ATOM 1272 N N . MET A 1 160 ? 16.563 -6.393 -29.040 1.00 47.69 160 MET A N 1
ATOM 1273 C CA . MET A 1 160 ? 16.166 -7.808 -28.933 1.00 47.69 160 MET A CA 1
ATOM 1274 C C . MET A 1 160 ? 16.594 -8.661 -30.146 1.00 47.69 160 MET A C 1
ATOM 1276 O O . MET A 1 160 ? 16.161 -9.807 -30.258 1.00 47.69 160 MET A O 1
ATOM 1280 N N . MET A 1 161 ? 17.433 -8.111 -31.034 1.00 42.06 161 MET A N 1
ATOM 1281 C CA . MET A 1 161 ? 18.236 -8.854 -32.020 1.00 42.06 161 MET A CA 1
ATOM 1282 C C . MET A 1 161 ? 19.655 -9.033 -31.491 1.00 42.06 161 MET A C 1
ATOM 1284 O O . MET A 1 161 ? 20.226 -10.115 -31.739 1.00 42.06 161 MET A O 1
#

Foldseek 3Di:
DDQAAEAEEEFQDDDPVVVVVVVVLVVVVVVDRHHRYDYDHQHYPVCAHVVVVQVVCLVVVRHGNYYRHDPVVCVVCVVVVSDDDCCVVDVVCDVVVCQVPPPDPCPVVVVVVVVPDPDDDDDPDVCSVVLVVLVSVLVVCCVVVVDPNVRSVVVSPVPPD

pLDDT: mean 76.05, std 15.25, range [38.69, 96.94]

Sequence (161 aa):
MMARRVVRYWEKWGGQEGRAMRGIVSAFNESQDRFLVEMEQAGDWSSSPDLPRFLAAQSSGNPPDVIGLEDHQVVDLAHEGVLVPLNRYSGDIFLPVFERRHPNPQIERFRDILSTCALVSDPRVPGWLGYLERIRSAFEDIWSGRKTPAEALSSLTVLMM